Protein AF-A0A2N6T2Q6-F1 (afdb_monomer)

Structure (mmCIF, N/CA/C/O backbone):
data_AF-A0A2N6T2Q6-F1
#
_entry.id   AF-A0A2N6T2Q6-F1
#
loop_
_atom_site.group_PDB
_atom_site.id
_atom_site.type_symbol
_atom_site.label_atom_id
_atom_site.label_alt_id
_atom_site.label_comp_id
_atom_site.label_asym_id
_atom_site.label_entity_id
_atom_site.label_seq_id
_atom_site.pdbx_PDB_ins_code
_atom_site.Cartn_x
_atom_site.Cartn_y
_atom_site.Cartn_z
_atom_site.occupancy
_atom_site.B_iso_or_equiv
_atom_site.auth_seq_id
_atom_site.auth_comp_id
_atom_site.auth_asym_id
_atom_site.auth_atom_id
_atom_site.pdbx_PDB_model_num
ATOM 1 N N . MET A 1 1 ? -9.867 -0.674 5.804 1.00 88.31 1 MET A N 1
ATOM 2 C CA . MET A 1 1 ? -8.655 -0.538 6.648 1.00 88.31 1 MET A CA 1
ATOM 3 C C . MET A 1 1 ? -8.844 0.615 7.630 1.00 88.31 1 MET A C 1
ATOM 5 O O . MET A 1 1 ? -9.477 1.586 7.232 1.00 88.31 1 MET A O 1
ATOM 9 N N . PRO A 1 2 ? -8.327 0.557 8.873 1.00 89.38 2 PRO A N 1
ATOM 10 C CA . PRO A 1 2 ? -8.301 1.707 9.782 1.00 89.38 2 PRO A CA 1
ATOM 11 C C . PRO A 1 2 ? -7.672 2.963 9.157 1.00 89.38 2 PRO A C 1
ATOM 13 O O . PRO A 1 2 ? -6.600 2.895 8.560 1.00 89.38 2 PRO A O 1
ATOM 16 N N . ARG A 1 3 ? -8.307 4.129 9.327 1.00 87.69 3 ARG A N 1
ATOM 17 C CA . ARG A 1 3 ? -7.887 5.391 8.683 1.00 87.69 3 ARG A CA 1
ATOM 18 C C . ARG A 1 3 ? -6.458 5.823 9.027 1.00 87.69 3 ARG A C 1
ATOM 20 O O . ARG A 1 3 ? -5.776 6.374 8.172 1.00 87.69 3 ARG A O 1
ATOM 27 N N . HIS A 1 4 ? -5.999 5.573 10.251 1.00 88.88 4 HIS A N 1
ATOM 28 C CA . HIS A 1 4 ? -4.652 5.958 10.691 1.00 88.88 4 HIS A CA 1
ATOM 29 C C . HIS A 1 4 ? -3.533 5.159 10.000 1.00 88.88 4 HIS A C 1
ATOM 31 O O . HIS A 1 4 ? -2.386 5.585 10.029 1.00 88.88 4 HIS A O 1
ATOM 37 N N . LEU A 1 5 ? -3.853 4.027 9.361 1.00 89.62 5 LEU A N 1
ATOM 38 C CA . LEU A 1 5 ? -2.885 3.213 8.617 1.00 89.62 5 LEU A CA 1
ATOM 39 C C . LEU A 1 5 ? -2.692 3.680 7.176 1.00 89.62 5 LEU A C 1
ATOM 41 O O . LEU A 1 5 ? -1.857 3.115 6.478 1.00 89.62 5 LEU A O 1
ATOM 45 N N . ARG A 1 6 ? -3.441 4.704 6.738 1.00 88.31 6 ARG A N 1
ATOM 46 C CA . ARG A 1 6 ? -3.320 5.296 5.402 1.00 88.31 6 ARG A CA 1
ATOM 47 C C . ARG A 1 6 ? -1.858 5.565 5.058 1.00 88.31 6 ARG A C 1
ATOM 49 O O . ARG A 1 6 ? -1.341 4.953 4.136 1.00 88.31 6 ARG A O 1
ATOM 56 N N . LEU A 1 7 ? -1.208 6.408 5.861 1.00 86.12 7 LEU A N 1
ATOM 57 C CA . LEU A 1 7 ? 0.165 6.846 5.628 1.00 86.12 7 LEU A CA 1
ATOM 58 C C . LEU A 1 7 ? 1.131 5.661 5.558 1.00 86.12 7 LEU A C 1
ATOM 60 O O . LEU A 1 7 ? 2.016 5.636 4.723 1.00 86.12 7 LEU A O 1
ATOM 64 N N . ARG A 1 8 ? 0.902 4.627 6.370 1.00 89.50 8 ARG A N 1
ATOM 65 C CA . ARG A 1 8 ? 1.769 3.449 6.403 1.00 89.50 8 ARG A CA 1
ATOM 66 C C . ARG A 1 8 ? 1.664 2.583 5.149 1.00 89.50 8 ARG A C 1
ATOM 68 O O . ARG A 1 8 ? 2.647 1.982 4.741 1.00 89.50 8 ARG A O 1
ATOM 75 N N . VAL A 1 9 ? 0.485 2.511 4.528 1.00 89.00 9 VAL A N 1
ATOM 76 C CA . VAL A 1 9 ? 0.341 1.872 3.208 1.00 89.00 9 VAL A CA 1
ATOM 77 C C . VAL A 1 9 ? 1.004 2.722 2.127 1.00 89.00 9 VAL A C 1
ATOM 79 O O . VAL A 1 9 ? 1.653 2.169 1.247 1.00 89.00 9 VAL A O 1
ATOM 82 N N . GLU A 1 10 ? 0.871 4.046 2.207 1.00 86.44 10 GLU A N 1
ATOM 83 C CA . GLU A 1 10 ? 1.515 4.977 1.272 1.00 86.44 10 GLU A CA 1
ATOM 84 C C . GLU A 1 10 ? 3.052 4.881 1.358 1.00 86.44 10 GLU A C 1
ATOM 86 O O . GLU A 1 10 ? 3.715 4.765 0.332 1.00 86.44 10 GLU A O 1
ATOM 91 N N . GLU A 1 11 ? 3.614 4.789 2.565 1.00 86.38 11 GLU A N 1
ATOM 92 C CA . GLU A 1 11 ? 5.040 4.517 2.798 1.00 86.38 11 GLU A CA 1
ATOM 93 C C . GLU A 1 11 ? 5.487 3.196 2.156 1.00 86.38 11 GLU A C 1
ATOM 95 O O . GLU A 1 11 ? 6.512 3.163 1.483 1.00 86.38 11 GLU A O 1
ATOM 100 N N . LEU A 1 12 ? 4.715 2.109 2.303 1.00 88.62 12 LEU A N 1
ATOM 101 C CA . LEU A 1 12 ? 5.045 0.832 1.655 1.00 88.62 12 LEU A CA 1
ATOM 102 C C . LEU A 1 12 ? 5.058 0.943 0.127 1.00 88.62 12 LEU A C 1
ATOM 104 O O . LEU A 1 12 ? 5.901 0.325 -0.518 1.00 88.62 12 LEU A O 1
ATOM 108 N N . MET A 1 13 ? 4.140 1.719 -0.453 1.00 85.44 13 MET A N 1
ATOM 109 C CA . MET A 1 13 ? 4.141 1.972 -1.893 1.00 85.44 13 MET A CA 1
ATOM 110 C C . MET A 1 13 ? 5.398 2.743 -2.305 1.00 85.44 13 MET A C 1
ATOM 112 O O . MET A 1 13 ? 6.065 2.320 -3.237 1.00 85.44 13 MET A O 1
ATOM 116 N N . ALA A 1 14 ? 5.759 3.809 -1.587 1.00 82.44 14 ALA A N 1
ATOM 117 C CA . ALA A 1 14 ? 6.947 4.611 -1.886 1.00 82.44 14 ALA A CA 1
ATOM 118 C C . ALA A 1 14 ? 8.269 3.833 -1.726 1.00 82.44 14 ALA A C 1
ATOM 120 O O . ALA A 1 14 ? 9.226 4.094 -2.447 1.00 82.44 14 ALA A O 1
ATOM 121 N N . VAL A 1 15 ? 8.333 2.886 -0.784 1.00 86.88 15 VAL A N 1
ATOM 122 C CA . VAL A 1 15 ? 9.539 2.079 -0.530 1.00 86.88 15 VAL A CA 1
ATOM 123 C C . VAL A 1 15 ? 9.717 0.963 -1.558 1.00 86.88 15 VAL A C 1
ATOM 125 O O . VAL A 1 15 ? 10.847 0.683 -1.951 1.00 86.88 15 VAL A O 1
ATOM 128 N N . HIS A 1 16 ? 8.629 0.302 -1.963 1.00 86.50 16 HIS A N 1
ATOM 129 C CA . HIS A 1 16 ? 8.709 -0.929 -2.760 1.00 86.50 16 HIS A CA 1
ATOM 130 C C . HIS A 1 16 ? 8.307 -0.770 -4.220 1.00 86.50 16 HIS A C 1
ATOM 132 O O . HIS A 1 16 ? 8.525 -1.699 -4.992 1.00 86.50 16 HIS A O 1
ATOM 138 N N . LEU A 1 17 ? 7.689 0.347 -4.599 1.00 82.69 17 LEU A N 1
ATOM 139 C CA . LEU A 1 17 ? 7.257 0.583 -5.966 1.00 82.69 17 LEU A CA 1
ATOM 140 C C . LEU A 1 17 ? 8.007 1.782 -6.524 1.00 82.69 17 LEU A C 1
ATOM 142 O O . LEU A 1 17 ? 7.966 2.881 -5.968 1.00 82.69 17 LEU A O 1
ATOM 146 N N . SER A 1 18 ? 8.659 1.569 -7.657 1.00 75.38 18 SER A N 1
ATOM 147 C CA . SER A 1 18 ? 9.232 2.658 -8.425 1.00 75.38 18 SER A CA 1
ATOM 148 C C . SER A 1 18 ? 8.106 3.586 -8.904 1.00 75.38 18 SER A C 1
ATOM 150 O O . SER A 1 18 ? 7.047 3.099 -9.325 1.00 75.38 18 SER A O 1
ATOM 152 N N . PRO A 1 19 ? 8.312 4.917 -8.893 1.00 65.69 19 PRO A N 1
ATOM 153 C CA . PRO A 1 19 ? 7.396 5.846 -9.537 1.00 65.69 19 PRO A CA 1
ATOM 154 C C . PRO A 1 19 ? 7.141 5.402 -10.984 1.00 65.69 19 PRO A C 1
ATOM 156 O O . PRO A 1 19 ? 8.046 4.852 -11.625 1.00 65.69 19 PRO A O 1
ATOM 159 N N . PRO A 1 20 ? 5.935 5.632 -11.532 1.00 58.56 20 PRO A N 1
ATOM 160 C CA . PRO A 1 20 ? 5.679 5.312 -12.923 1.00 58.56 20 PRO A CA 1
ATOM 161 C C . PRO A 1 20 ? 6.689 6.113 -13.740 1.00 58.56 20 PRO A C 1
ATOM 163 O O . PRO A 1 20 ? 6.773 7.331 -13.582 1.00 58.56 20 PRO A O 1
ATOM 166 N N . ALA A 1 21 ? 7.474 5.435 -14.579 1.00 53.59 21 ALA A N 1
ATOM 167 C CA . ALA A 1 21 ? 8.382 6.125 -15.478 1.00 53.59 21 ALA A CA 1
ATOM 168 C C . ALA A 1 21 ? 7.570 7.183 -16.236 1.00 53.59 21 ALA A C 1
ATOM 170 O O . ALA A 1 21 ? 6.604 6.851 -16.933 1.00 53.59 21 ALA A O 1
ATOM 171 N N . ALA A 1 22 ? 7.921 8.456 -16.054 1.00 47.50 22 ALA A N 1
ATOM 172 C CA . ALA A 1 22 ? 7.400 9.505 -16.909 1.00 47.50 22 ALA A CA 1
ATOM 173 C C . ALA A 1 22 ? 7.696 9.135 -18.3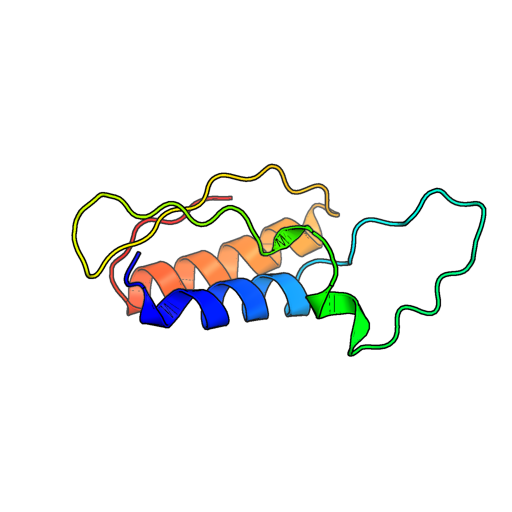73 1.00 47.50 22 ALA A C 1
ATOM 175 O O . ALA A 1 22 ? 8.663 8.406 -18.634 1.00 47.50 22 ALA A O 1
ATOM 176 N N . PRO A 1 23 ? 6.858 9.569 -19.334 1.00 44.00 23 PRO A N 1
ATOM 177 C CA . PRO A 1 23 ? 7.138 9.349 -20.746 1.00 44.00 23 PRO A CA 1
ATOM 178 C C . PRO A 1 23 ? 8.591 9.735 -21.052 1.00 44.00 23 PRO A C 1
ATOM 180 O O . PRO A 1 23 ? 9.087 10.760 -20.597 1.00 44.00 23 PRO A O 1
ATOM 183 N N . VAL A 1 24 ? 9.259 8.837 -21.770 1.00 46.50 24 VAL A N 1
ATOM 184 C CA . VAL A 1 24 ? 10.711 8.589 -21.823 1.00 46.50 24 VAL A CA 1
ATOM 185 C C . VAL A 1 24 ? 11.573 9.724 -22.411 1.00 46.50 24 VAL A C 1
ATOM 187 O O . VAL A 1 24 ? 12.735 9.493 -22.732 1.00 46.50 24 VAL A O 1
ATOM 190 N N . ASP A 1 25 ? 11.041 10.937 -22.550 1.00 44.62 25 ASP A N 1
ATOM 191 C CA . ASP A 1 25 ? 11.718 12.066 -23.201 1.00 44.62 25 ASP A CA 1
ATOM 192 C C . ASP A 1 25 ? 12.320 13.094 -22.228 1.00 44.62 25 ASP A C 1
ATOM 194 O O . ASP A 1 25 ? 13.045 13.987 -22.667 1.00 44.62 25 ASP A O 1
ATOM 198 N N . GLU A 1 26 ? 12.114 12.959 -20.914 1.00 40.09 26 GLU A N 1
ATOM 199 C CA . GLU A 1 26 ? 12.772 13.814 -19.919 1.00 40.09 26 GLU A CA 1
ATOM 200 C C . GLU A 1 26 ? 13.379 12.970 -18.787 1.00 40.09 26 GLU A C 1
ATOM 202 O O . GLU A 1 26 ? 12.668 12.185 -18.154 1.00 40.09 26 GLU A O 1
ATOM 207 N N . PRO A 1 27 ? 14.691 13.096 -18.502 1.00 40.75 27 PRO A N 1
ATOM 208 C CA . PRO A 1 27 ? 15.296 12.465 -17.342 1.00 40.75 27 PRO A CA 1
ATOM 209 C C . PRO A 1 27 ? 14.788 13.190 -16.095 1.00 40.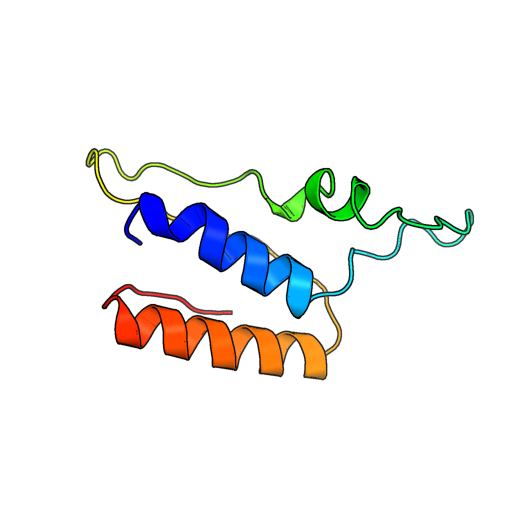75 27 PRO A C 1
ATOM 211 O O . PRO A 1 27 ? 15.395 14.154 -15.630 1.00 40.75 27 PRO A O 1
ATOM 214 N N . LEU A 1 28 ? 13.653 12.743 -15.561 1.00 47.50 28 LEU A N 1
ATOM 215 C CA . LEU A 1 28 ? 13.200 13.187 -14.254 1.00 47.50 28 LEU A CA 1
ATOM 216 C C . LEU A 1 28 ? 14.137 12.585 -13.209 1.00 47.50 28 LEU A C 1
ATOM 218 O O . LEU A 1 28 ? 14.007 11.432 -12.798 1.00 47.50 28 LEU A O 1
ATOM 222 N N . LEU A 1 29 ? 15.104 13.397 -12.790 1.00 43.66 29 LEU A N 1
ATOM 223 C CA . LEU A 1 29 ? 15.664 13.332 -11.450 1.00 43.66 29 LEU A CA 1
ATOM 224 C C . LEU A 1 29 ? 14.503 13.619 -10.490 1.00 43.66 29 LEU A C 1
ATOM 226 O O . LEU A 1 29 ? 14.305 14.765 -10.107 1.00 43.66 29 LEU A O 1
ATOM 230 N N . LEU A 1 30 ? 13.676 12.609 -10.204 1.00 48.22 30 LEU A N 1
ATOM 231 C CA . LEU A 1 30 ? 12.639 12.721 -9.184 1.00 48.22 30 LEU A CA 1
ATOM 232 C C . LEU A 1 30 ? 13.362 12.966 -7.863 1.00 48.22 30 LEU A C 1
ATOM 234 O O . LEU A 1 30 ? 14.095 12.094 -7.384 1.00 48.22 30 LEU A O 1
ATOM 238 N N . ASP A 1 31 ? 13.208 14.172 -7.324 1.00 50.69 31 ASP A N 1
ATOM 239 C CA . ASP A 1 31 ? 13.664 14.473 -5.979 1.00 50.69 31 ASP A CA 1
ATOM 240 C C . ASP A 1 31 ? 12.921 13.505 -5.033 1.00 50.69 31 ASP A C 1
ATOM 242 O O . ASP A 1 31 ? 11.734 13.237 -5.248 1.00 50.69 31 ASP A O 1
ATOM 246 N N . PRO A 1 32 ? 13.551 12.905 -4.009 1.00 53.12 32 PRO A N 1
ATOM 247 C CA . PRO A 1 32 ? 12.837 12.100 -3.016 1.00 53.12 32 PRO A CA 1
ATOM 248 C C . PRO A 1 32 ? 11.608 12.799 -2.398 1.00 53.12 32 PRO A C 1
ATOM 250 O O . PRO A 1 32 ? 10.713 12.116 -1.897 1.00 53.12 32 PRO A O 1
ATOM 253 N N . GLU A 1 33 ? 11.534 14.133 -2.454 1.00 52.16 33 GLU A N 1
ATOM 254 C CA . GLU A 1 33 ? 10.342 14.906 -2.086 1.00 52.16 33 GLU A CA 1
ATOM 255 C C . GLU A 1 33 ? 9.193 14.791 -3.119 1.00 52.16 33 GLU A C 1
ATOM 257 O O . GLU A 1 33 ? 8.030 14.715 -2.718 1.00 52.16 33 GLU A O 1
ATOM 262 N N . ASP A 1 34 ? 9.491 14.646 -4.417 1.00 52.12 34 ASP A N 1
ATOM 263 C CA . ASP A 1 34 ? 8.517 14.547 -5.524 1.00 52.12 34 ASP A CA 1
ATOM 264 C C . ASP A 1 34 ? 7.791 13.191 -5.586 1.00 52.12 34 ASP A C 1
ATOM 266 O O . ASP A 1 34 ? 6.738 13.052 -6.220 1.00 52.12 34 ASP A O 1
ATOM 270 N N . VAL A 1 35 ? 8.320 12.161 -4.911 1.00 52.84 35 VAL A N 1
ATOM 271 C CA . VAL A 1 35 ? 7.654 10.850 -4.815 1.00 52.84 35 VAL A CA 1
ATOM 272 C C . VAL A 1 35 ? 6.255 11.019 -4.223 1.00 52.84 35 VAL A C 1
ATOM 274 O O . VAL A 1 35 ? 5.319 10.394 -4.711 1.00 52.84 35 VAL A O 1
ATOM 277 N N . TRP A 1 36 ? 6.073 11.925 -3.259 1.00 52.84 36 TRP A N 1
ATOM 278 C CA . TRP A 1 36 ? 4.784 12.179 -2.608 1.00 52.84 36 TRP A CA 1
ATOM 279 C C . TRP A 1 36 ? 3.763 12.911 -3.494 1.00 52.84 36 TRP A C 1
ATOM 281 O O . TRP A 1 36 ? 2.559 12.768 -3.266 1.00 52.84 36 TRP A O 1
ATOM 291 N N . ASP A 1 37 ? 4.221 13.627 -4.526 1.00 49.75 37 ASP A N 1
ATOM 292 C CA . ASP A 1 37 ? 3.373 14.305 -5.521 1.00 49.75 37 ASP A CA 1
ATOM 293 C C . ASP A 1 37 ? 2.936 13.373 -6.662 1.00 49.75 37 ASP A C 1
ATOM 295 O O . ASP A 1 37 ? 2.050 13.694 -7.465 1.00 49.75 37 ASP A O 1
ATOM 299 N N . THR A 1 38 ? 3.502 12.166 -6.715 1.00 52.53 38 THR A N 1
ATOM 300 C CA . THR A 1 38 ? 3.089 11.144 -7.670 1.00 52.53 38 THR A CA 1
ATOM 301 C C . THR A 1 38 ? 1.650 10.716 -7.355 1.00 52.53 38 THR A C 1
ATOM 303 O O . THR A 1 38 ? 1.327 10.264 -6.263 1.00 52.53 38 THR A O 1
ATOM 306 N N . ILE A 1 39 ? 0.757 10.832 -8.342 1.00 52.69 39 ILE A N 1
ATOM 307 C CA . ILE A 1 39 ? -0.722 10.725 -8.264 1.00 52.69 39 ILE A CA 1
ATOM 308 C C . ILE A 1 39 ? -1.269 9.443 -7.577 1.00 52.69 39 ILE A C 1
ATOM 310 O O . ILE A 1 39 ? -2.463 9.354 -7.270 1.00 52.69 39 ILE A O 1
ATOM 314 N N . TRP A 1 40 ? -0.411 8.467 -7.275 1.00 54.94 40 TRP A N 1
ATOM 315 C CA . TRP A 1 40 ? -0.708 7.157 -6.687 1.00 54.94 40 TRP A CA 1
ATOM 316 C C . TRP A 1 40 ? -1.454 7.252 -5.344 1.00 54.94 40 TRP A C 1
ATOM 318 O O . TRP A 1 40 ? -2.224 6.357 -4.996 1.00 54.94 40 TRP A O 1
ATOM 328 N N . PHE A 1 41 ? -1.301 8.363 -4.616 1.00 57.75 41 PHE A N 1
ATOM 329 C CA . PHE A 1 41 ? -1.693 8.493 -3.207 1.00 57.75 41 PHE A CA 1
ATOM 330 C C . PHE A 1 41 ? -3.121 9.013 -2.930 1.00 57.75 41 PHE A C 1
ATOM 332 O O . PHE A 1 41 ? -3.488 9.253 -1.778 1.00 57.75 41 PHE A O 1
ATOM 339 N N . THR A 1 42 ? -3.976 9.217 -3.942 1.00 57.31 42 THR A N 1
ATOM 340 C CA . THR A 1 42 ? -5.123 10.146 -3.779 1.00 57.31 42 THR A CA 1
ATOM 341 C C . THR A 1 42 ? -6.534 9.548 -3.791 1.00 57.31 42 THR A C 1
ATOM 343 O O . THR A 1 42 ? -7.490 10.273 -3.511 1.00 57.31 42 THR A O 1
ATOM 346 N N . ARG A 1 43 ? -6.735 8.243 -4.031 1.00 70.50 43 ARG A N 1
ATOM 347 C CA . ARG A 1 43 ? -8.098 7.674 -4.195 1.00 70.50 43 ARG A CA 1
ATOM 348 C C . ARG A 1 43 ? -8.644 6.887 -3.006 1.00 70.50 43 ARG A C 1
ATOM 350 O O . ARG A 1 43 ? -9.435 5.955 -3.166 1.00 70.50 43 ARG A O 1
ATOM 357 N N . TRP A 1 44 ? -8.298 7.310 -1.796 1.00 81.94 44 TRP A N 1
ATOM 358 C CA . TRP A 1 44 ? -8.924 6.789 -0.585 1.00 81.94 44 TRP A CA 1
ATOM 359 C C . TRP A 1 44 ? -10.401 7.185 -0.519 1.00 81.94 44 TRP A C 1
ATOM 361 O O . TRP A 1 44 ? -10.756 8.364 -0.516 1.00 81.94 44 TRP A O 1
ATOM 371 N N . ARG A 1 45 ? -11.275 6.187 -0.427 1.00 82.50 45 ARG A N 1
ATOM 372 C CA . ARG A 1 45 ? -12.707 6.354 -0.190 1.00 82.50 45 ARG A CA 1
ATOM 373 C C . ARG A 1 45 ? -13.019 6.052 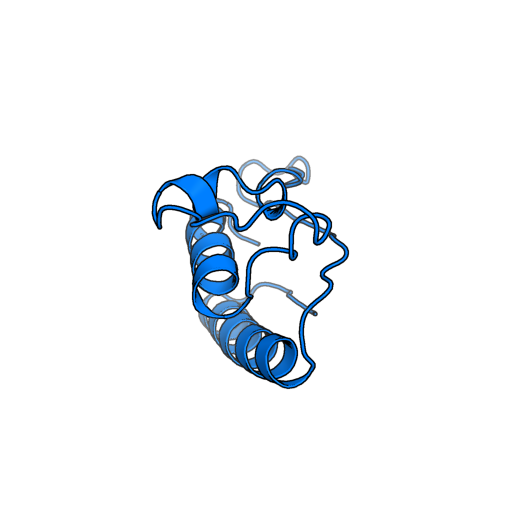1.266 1.00 82.50 45 ARG A C 1
ATOM 375 O O . ARG A 1 45 ? -12.543 5.064 1.821 1.00 82.50 45 ARG A O 1
ATOM 382 N N . ASN A 1 46 ? -13.829 6.910 1.869 1.00 79.81 46 ASN A N 1
ATOM 383 C CA . ASN A 1 46 ? -14.432 6.651 3.167 1.00 79.81 46 ASN A CA 1
ATOM 384 C C . ASN A 1 46 ? -15.666 5.759 2.951 1.00 79.81 46 ASN A C 1
ATOM 386 O O . ASN A 1 46 ? -16.456 6.028 2.046 1.00 79.81 46 ASN A O 1
ATOM 390 N N . ASP A 1 47 ? -15.814 4.697 3.739 1.00 70.25 47 ASP A N 1
ATOM 391 C CA . ASP A 1 47 ? -16.948 3.767 3.635 1.00 70.25 47 ASP A CA 1
ATOM 392 C C . ASP A 1 47 ? -18.200 4.235 4.399 1.00 70.25 47 ASP A C 1
ATOM 394 O O . ASP A 1 47 ? -19.185 3.506 4.495 1.00 70.25 47 ASP A O 1
ATOM 398 N N . GLY A 1 48 ? -18.190 5.469 4.910 1.00 64.94 48 GLY A N 1
ATOM 399 C CA . GLY A 1 48 ? -19.308 6.066 5.638 1.00 64.94 48 GLY A CA 1
ATOM 400 C C . GLY A 1 48 ? -19.269 5.782 7.139 1.00 64.94 48 GLY A C 1
ATOM 401 O O . GLY A 1 48 ? -19.981 6.443 7.894 1.00 64.94 48 GLY A O 1
ATOM 402 N N . SER A 1 49 ? -18.397 4.880 7.597 1.00 64.94 49 SER A N 1
ATOM 403 C CA . SER A 1 49 ? -18.031 4.776 9.005 1.00 64.94 49 SER A CA 1
ATOM 404 C C . SER A 1 49 ? -16.807 5.660 9.280 1.00 64.94 49 SER A C 1
ATOM 406 O O . SER A 1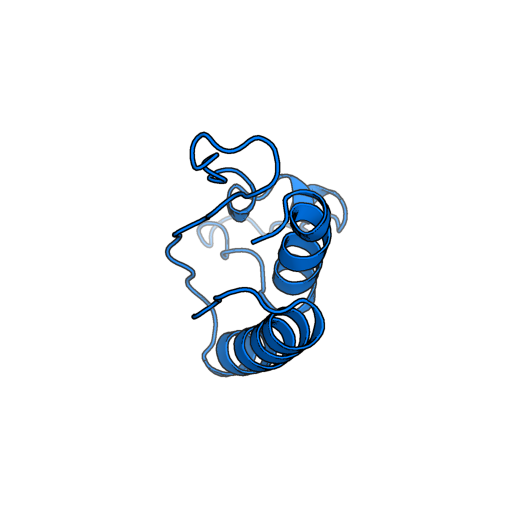 49 ? -15.868 5.739 8.494 1.00 64.94 49 SER A O 1
ATOM 408 N N . SER A 1 50 ? -16.789 6.384 10.397 1.00 67.62 50 SER A N 1
ATOM 409 C CA . SER A 1 50 ? -15.780 7.429 10.646 1.00 67.62 50 SER A CA 1
ATOM 410 C C . SER A 1 50 ? -14.341 6.916 10.832 1.00 67.62 50 SER A C 1
ATOM 412 O O . SER A 1 50 ? -13.420 7.726 10.967 1.00 67.62 50 SER A O 1
ATOM 414 N N . GLN A 1 51 ? -14.122 5.597 10.835 1.00 82.06 51 GLN A N 1
ATOM 415 C CA . G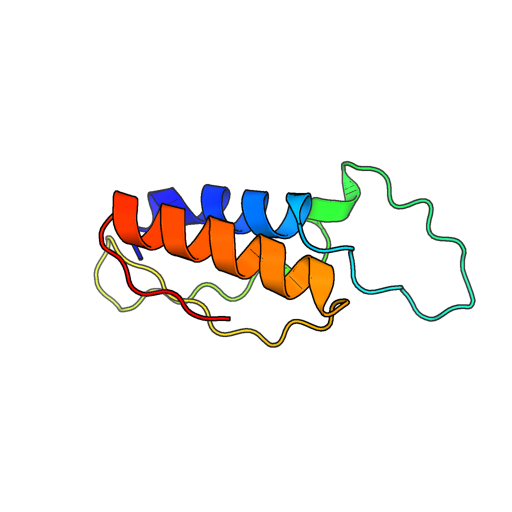LN A 1 51 ? -12.857 4.982 11.239 1.00 82.06 51 GLN A CA 1
ATOM 416 C C . GLN A 1 51 ? -12.179 4.140 10.158 1.00 82.06 51 GLN A C 1
ATOM 418 O O . 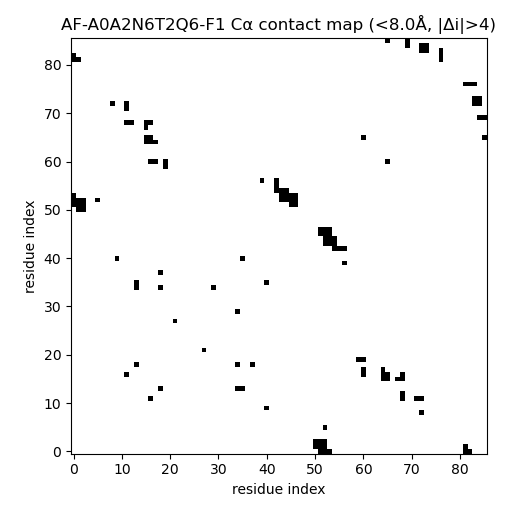GLN A 1 51 ? -10.995 3.822 10.319 1.00 82.06 51 GLN A O 1
ATOM 423 N N . THR A 1 52 ? -12.858 3.810 9.057 1.00 85.31 52 THR A N 1
ATOM 424 C CA . THR A 1 52 ? -12.282 2.983 7.994 1.00 85.31 52 THR A CA 1
ATOM 425 C C . THR A 1 52 ? -12.275 3.669 6.635 1.00 85.31 52 THR A C 1
ATOM 427 O O . THR A 1 52 ? -13.092 4.520 6.298 1.00 85.31 52 THR A O 1
ATOM 430 N N . ILE A 1 53 ? -11.252 3.323 5.861 1.00 88.75 53 ILE A N 1
ATOM 431 C CA . ILE A 1 53 ? -11.039 3.774 4.491 1.00 88.75 53 ILE A CA 1
ATOM 432 C C . ILE A 1 53 ? -10.709 2.570 3.608 1.00 88.75 53 ILE A C 1
ATOM 434 O O . ILE A 1 53 ? -10.202 1.544 4.085 1.00 88.75 53 ILE A O 1
ATOM 438 N N . GLY A 1 54 ? -10.974 2.708 2.316 1.00 86.62 54 GLY A N 1
ATOM 439 C CA . GLY A 1 54 ? -10.593 1.752 1.285 1.00 86.62 54 GLY A CA 1
ATOM 440 C C . GLY A 1 54 ? -9.972 2.454 0.085 1.00 86.62 54 GLY A C 1
ATO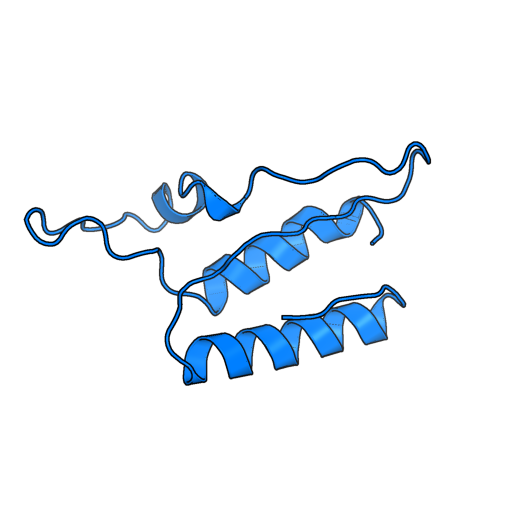M 441 O O . GLY A 1 54 ? -10.211 3.635 -0.148 1.00 86.62 54 GLY A O 1
ATOM 442 N N . CYS A 1 55 ? -9.183 1.718 -0.683 1.00 84.62 55 CYS A N 1
ATOM 443 C CA . CYS A 1 55 ? -8.641 2.160 -1.959 1.00 84.62 55 CYS A CA 1
ATOM 444 C C . CYS A 1 55 ? -8.694 0.980 -2.934 1.00 84.62 55 CYS A C 1
ATOM 446 O O . CYS A 1 55 ? -8.587 -0.177 -2.522 1.00 84.62 55 CYS A O 1
ATOM 448 N N . ARG A 1 56 ? -8.896 1.276 -4.216 1.00 84.00 56 ARG A N 1
ATOM 449 C CA . ARG A 1 56 ? -8.723 0.326 -5.313 1.00 84.00 56 ARG A CA 1
ATOM 450 C C . ARG A 1 56 ? -8.092 1.088 -6.465 1.00 84.00 56 ARG A C 1
ATOM 452 O O . ARG A 1 56 ? -8.747 1.957 -7.035 1.00 84.00 56 ARG A O 1
ATOM 459 N N . GLU A 1 57 ? -6.855 0.743 -6.783 1.00 79.19 57 GLU A N 1
ATOM 460 C CA . GLU A 1 57 ? -6.045 1.414 -7.798 1.00 79.19 57 GLU A CA 1
ATOM 461 C C . GLU A 1 57 ? -5.359 0.375 -8.690 1.00 79.19 57 GLU A C 1
ATOM 463 O O . GLU A 1 57 ? -5.204 -0.781 -8.290 1.00 79.19 57 GLU A O 1
ATOM 468 N N . VAL A 1 58 ? -4.994 0.774 -9.908 1.00 81.25 58 VAL A N 1
ATOM 469 C CA . VAL A 1 58 ? -4.186 -0.052 -10.812 1.00 81.25 58 VAL A CA 1
ATOM 470 C C . VAL A 1 58 ? -2.737 0.405 -10.714 1.00 81.25 58 VAL A C 1
ATOM 472 O O . VAL A 1 58 ? -2.424 1.550 -11.024 1.00 81.25 58 VAL A O 1
ATOM 475 N N . ILE A 1 59 ? -1.856 -0.504 -10.304 1.00 77.88 59 ILE A N 1
ATOM 476 C CA . ILE A 1 59 ? -0.418 -0.260 -10.170 1.00 77.88 59 ILE A CA 1
ATOM 477 C C . ILE A 1 59 ? 0.300 -0.983 -11.311 1.00 77.88 59 ILE A C 1
ATOM 479 O O . ILE A 1 59 ? 0.048 -2.165 -11.552 1.00 77.88 59 ILE A O 1
ATOM 483 N N . VAL A 1 60 ? 1.201 -0.284 -12.002 1.00 80.19 60 VAL A N 1
ATOM 484 C CA . VAL A 1 60 ? 2.093 -0.868 -13.011 1.00 80.19 60 VAL A CA 1
ATOM 485 C C . VAL A 1 60 ? 3.515 -0.781 -12.476 1.00 80.19 60 VAL A C 1
ATOM 487 O O . VAL A 1 60 ? 4.063 0.309 -12.369 1.00 80.19 60 VAL A O 1
ATOM 490 N N . ALA A 1 61 ? 4.091 -1.930 -12.134 1.00 83.06 61 ALA A N 1
ATOM 491 C CA . ALA A 1 61 ? 5.449 -2.046 -11.616 1.00 83.06 61 ALA A CA 1
ATOM 492 C C . ALA A 1 61 ? 6.061 -3.400 -12.031 1.00 83.06 61 ALA A C 1
ATOM 494 O O . ALA A 1 61 ? 5.322 -4.327 -12.394 1.00 83.06 61 ALA A O 1
ATOM 495 N N . PRO A 1 62 ? 7.398 -3.542 -12.003 1.00 87.81 62 PRO A N 1
ATOM 496 C CA . PRO A 1 62 ? 8.067 -4.824 -12.173 1.00 87.81 62 PRO A CA 1
ATOM 497 C C . PRO A 1 62 ? 7.513 -5.913 -11.244 1.00 87.81 62 PRO A C 1
ATOM 499 O O . PRO A 1 62 ? 7.150 -5.667 -10.097 1.00 87.81 62 PRO A O 1
ATOM 502 N N . ALA A 1 63 ? 7.503 -7.161 -11.721 1.00 88.75 63 ALA A N 1
ATOM 503 C CA . ALA A 1 63 ? 6.938 -8.281 -10.963 1.00 88.75 63 ALA A CA 1
ATOM 504 C C . ALA A 1 63 ? 7.614 -8.511 -9.596 1.00 88.75 63 ALA A C 1
ATOM 506 O O . ALA A 1 63 ? 6.959 -8.986 -8.672 1.00 88.75 63 ALA A O 1
ATOM 507 N N . HIS A 1 64 ? 8.905 -8.182 -9.467 1.00 88.38 64 HIS A N 1
ATOM 508 C CA . HIS A 1 64 ? 9.637 -8.305 -8.204 1.00 88.38 64 HIS A CA 1
ATOM 509 C C . HIS A 1 64 ? 9.214 -7.231 -7.189 1.00 88.38 64 HIS A C 1
ATOM 511 O O . HIS A 1 64 ? 8.919 -7.576 -6.051 1.00 88.38 64 HIS A O 1
ATOM 517 N N . GLU A 1 65 ? 9.064 -5.975 -7.619 1.00 89.50 65 GLU A N 1
ATOM 518 C CA . GLU A 1 65 ? 8.538 -4.876 -6.795 1.00 89.50 65 GLU A CA 1
ATOM 519 C C . GLU A 1 65 ? 7.116 -5.174 -6.296 1.00 89.50 65 GLU A C 1
ATOM 521 O O . GLU A 1 65 ? 6.821 -5.068 -5.106 1.00 89.50 65 GLU A O 1
ATOM 526 N N . LEU A 1 66 ? 6.237 -5.654 -7.187 1.00 90.19 66 LEU A N 1
ATOM 527 C CA . LEU A 1 66 ? 4.880 -6.061 -6.808 1.00 90.19 66 LEU A CA 1
ATOM 528 C C . LEU A 1 66 ? 4.877 -7.209 -5.791 1.00 90.19 66 LEU A C 1
ATOM 530 O O . LEU A 1 66 ? 4.017 -7.241 -4.909 1.00 90.19 66 LEU A O 1
ATOM 53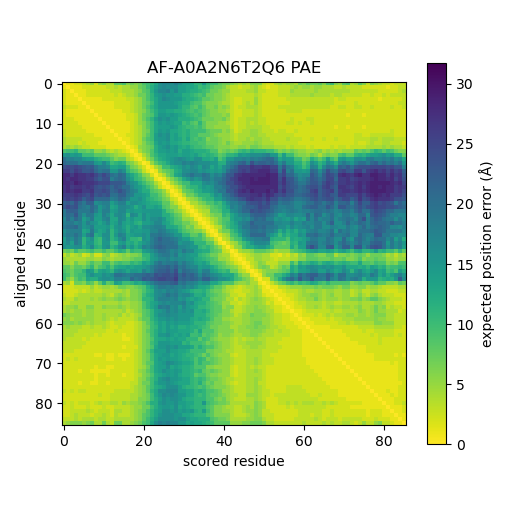4 N N . ALA A 1 67 ? 5.811 -8.157 -5.904 1.00 92.06 67 ALA A N 1
ATOM 535 C CA . ALA A 1 67 ? 5.925 -9.268 -4.965 1.00 92.06 67 ALA A CA 1
ATOM 536 C C . ALA A 1 67 ? 6.366 -8.796 -3.570 1.00 92.06 67 ALA A C 1
ATOM 538 O O . ALA A 1 67 ? 5.768 -9.220 -2.578 1.00 92.06 67 ALA A O 1
ATOM 539 N N . GLU A 1 68 ? 7.352 -7.897 -3.491 1.00 93.12 68 GLU A N 1
ATOM 540 C CA . GLU A 1 68 ? 7.808 -7.299 -2.229 1.00 93.12 68 GLU A CA 1
ATOM 541 C C . GLU A 1 68 ? 6.711 -6.454 -1.580 1.00 93.12 68 GLU A C 1
ATOM 543 O O . GLU A 1 68 ? 6.347 -6.687 -0.424 1.00 93.12 68 GLU A O 1
ATOM 548 N N . PHE A 1 69 ? 6.102 -5.545 -2.346 1.00 91.38 69 PHE A N 1
ATOM 549 C CA . PHE A 1 69 ? 4.994 -4.723 -1.869 1.00 91.38 69 PHE A CA 1
ATOM 550 C C . PHE A 1 69 ? 3.841 -5.585 -1.343 1.00 91.38 69 PHE A C 1
ATOM 552 O O . PHE A 1 69 ? 3.326 -5.348 -0.248 1.00 91.38 69 PHE A O 1
ATOM 559 N N . ARG A 1 70 ? 3.463 -6.640 -2.077 1.00 93.94 70 ARG A N 1
ATOM 560 C CA . ARG A 1 70 ? 2.418 -7.579 -1.653 1.00 93.94 70 ARG A CA 1
ATOM 561 C C . ARG A 1 70 ? 2.767 -8.282 -0.341 1.00 93.94 70 ARG A C 1
ATOM 563 O O . ARG A 1 70 ? 1.873 -8.456 0.487 1.00 93.94 70 ARG A O 1
ATOM 570 N N . ALA A 1 71 ? 4.017 -8.703 -0.152 1.00 95.81 71 ALA A N 1
ATOM 571 C CA . ALA A 1 71 ? 4.448 -9.382 1.068 1.00 95.81 71 ALA A CA 1
ATOM 572 C C . ALA A 1 71 ? 4.334 -8.458 2.292 1.00 95.81 71 ALA A C 1
ATOM 574 O O . ALA A 1 71 ? 3.682 -8.819 3.275 1.00 95.81 71 ALA A O 1
ATOM 575 N N . HIS A 1 72 ? 4.869 -7.240 2.197 1.00 95.44 72 HIS A N 1
ATOM 576 C CA . HIS A 1 72 ? 4.817 -6.267 3.290 1.00 95.44 72 HIS A CA 1
ATOM 577 C C . HIS A 1 72 ? 3.401 -5.743 3.557 1.00 95.44 72 HIS A C 1
ATOM 579 O O . HIS A 1 72 ? 3.005 -5.565 4.712 1.00 95.44 72 HIS A O 1
ATOM 585 N N . LEU A 1 73 ? 2.585 -5.562 2.513 1.00 93.31 73 LEU A N 1
ATOM 586 C CA . LEU A 1 73 ? 1.183 -5.185 2.677 1.00 93.31 73 LEU A CA 1
ATOM 587 C C . LEU A 1 73 ? 0.377 -6.293 3.370 1.00 93.31 73 LEU A C 1
ATOM 589 O O . LEU A 1 73 ? -0.459 -5.992 4.224 1.00 93.31 73 LEU A O 1
ATOM 593 N N . ALA A 1 74 ? 0.629 -7.565 3.044 1.00 95.50 74 ALA A N 1
ATOM 594 C CA . ALA A 1 74 ? -0.015 -8.699 3.706 1.00 95.50 74 ALA A CA 1
ATOM 595 C C . ALA A 1 74 ? 0.383 -8.805 5.190 1.00 95.50 74 ALA A C 1
ATOM 597 O O . ALA A 1 74 ? -0.475 -9.072 6.034 1.00 95.50 74 ALA A O 1
ATOM 598 N N . GLU A 1 75 ? 1.647 -8.542 5.525 1.00 96.50 75 GLU A N 1
ATOM 599 C CA . GLU A 1 75 ? 2.126 -8.484 6.912 1.00 96.50 75 GLU A CA 1
ATOM 600 C C . GLU A 1 75 ? 1.438 -7.362 7.707 1.00 96.50 75 GLU A C 1
ATOM 602 O O . GLU A 1 75 ? 0.923 -7.589 8.810 1.00 96.50 75 GLU A O 1
ATOM 607 N N . LEU A 1 76 ? 1.355 -6.159 7.127 1.00 94.44 76 LEU A N 1
ATOM 608 C CA . LEU A 1 76 ? 0.653 -5.025 7.728 1.00 94.44 76 LEU A CA 1
ATOM 609 C C . LEU A 1 76 ? -0.838 -5.346 7.933 1.00 94.44 76 LEU A C 1
ATOM 611 O O . LEU A 1 76 ? -1.392 -5.117 9.012 1.00 94.44 76 LEU A O 1
ATOM 615 N N . ALA A 1 77 ? -1.477 -5.924 6.917 1.00 93.56 77 ALA A N 1
ATOM 616 C CA . ALA A 1 77 ? -2.875 -6.336 6.947 1.00 93.56 77 ALA A CA 1
ATOM 617 C C . ALA A 1 77 ? -3.153 -7.385 8.031 1.00 93.56 77 ALA A C 1
ATOM 619 O O . ALA A 1 77 ? -4.129 -7.253 8.773 1.00 93.56 77 ALA A O 1
ATOM 620 N N . GLY A 1 78 ? -2.268 -8.374 8.184 1.00 95.44 78 GLY A N 1
ATOM 621 C CA . GLY A 1 78 ? -2.345 -9.383 9.240 1.00 95.44 78 GLY A CA 1
ATOM 622 C C . GLY A 1 78 ? -2.174 -8.790 10.640 1.00 95.44 78 GLY A C 1
ATOM 623 O O . GLY A 1 78 ? -2.970 -9.084 11.535 1.00 95.44 78 GLY A O 1
ATOM 624 N N . THR A 1 79 ? -1.198 -7.897 10.816 1.00 96.00 79 THR A N 1
ATOM 625 C CA . THR A 1 79 ? -0.900 -7.240 12.102 1.00 96.00 79 THR A CA 1
ATOM 626 C C . THR A 1 79 ? -2.080 -6.408 12.603 1.00 96.00 79 THR A C 1
ATOM 628 O O . THR A 1 79 ? -2.465 -6.496 13.769 1.00 96.00 79 THR A O 1
ATOM 631 N N . PHE A 1 80 ? -2.697 -5.632 11.710 1.00 93.69 80 PHE A N 1
ATOM 632 C CA . PHE A 1 80 ? -3.786 -4.712 12.051 1.00 93.69 80 PHE A CA 1
ATOM 633 C C . PHE A 1 80 ? -5.184 -5.241 11.697 1.00 93.69 80 PHE A C 1
ATOM 635 O O . PHE A 1 80 ? -6.169 -4.511 11.818 1.00 93.69 80 PHE A O 1
ATOM 642 N N . ARG A 1 81 ? -5.279 -6.511 11.284 1.00 93.44 81 ARG A N 1
ATOM 643 C CA . ARG A 1 81 ? -6.523 -7.233 10.972 1.00 93.44 81 ARG A CA 1
ATOM 644 C C . ARG A 1 81 ? -7.439 -6.493 9.991 1.00 93.44 81 ARG A C 1
ATOM 646 O O . ARG A 1 81 ? -8.640 -6.361 10.228 1.00 93.44 81 ARG A O 1
ATOM 653 N N . PHE A 1 82 ? -6.883 -6.020 8.879 1.00 90.88 82 PHE A N 1
ATOM 654 C CA . PHE A 1 82 ? -7.669 -5.488 7.763 1.00 90.88 82 PHE A CA 1
ATOM 655 C C . PHE A 1 82 ? -7.467 -6.312 6.492 1.00 90.88 82 PHE A C 1
ATOM 657 O O . PHE A 1 82 ? -6.560 -7.128 6.400 1.00 90.88 82 PHE A O 1
ATOM 664 N N . HIS A 1 83 ? -8.339 -6.109 5.506 1.00 90.75 83 HIS A N 1
ATOM 665 C CA . HIS A 1 83 ? -8.245 -6.779 4.213 1.00 90.75 83 HIS A CA 1
ATOM 666 C C . HIS A 1 83 ? -7.416 -5.953 3.220 1.00 90.75 83 HIS A C 1
ATOM 668 O O . HIS A 1 83 ? -7.702 -4.767 3.030 1.00 90.75 83 HIS A O 1
ATOM 674 N N . ALA A 1 84 ? -6.450 -6.592 2.558 1.00 91.00 84 ALA A N 1
ATOM 675 C CA . ALA A 1 84 ? -5.636 -6.010 1.495 1.00 91.00 84 ALA A CA 1
ATOM 676 C C . ALA A 1 84 ? -5.257 -7.064 0.446 1.00 91.00 84 ALA A C 1
ATOM 678 O O . ALA A 1 84 ? -5.078 -8.237 0.775 1.00 91.00 84 ALA A O 1
ATOM 679 N N . SER A 1 85 ? -5.121 -6.636 -0.807 1.00 89.38 85 SER A N 1
ATOM 680 C CA . SER A 1 85 ? -4.707 -7.477 -1.934 1.00 89.38 85 SER A CA 1
ATOM 681 C C . SER A 1 85 ? -4.088 -6.613 -3.031 1.00 89.38 85 SER A C 1
ATOM 683 O O . SER A 1 85 ? -4.569 -5.499 -3.250 1.00 89.38 85 SER A O 1
ATOM 685 N N . VAL A 1 86 ? -3.080 -7.155 -3.718 1.00 84.94 86 VAL A N 1
ATOM 686 C CA . VAL A 1 86 ? -2.411 -6.571 -4.893 1.00 84.94 86 VAL A CA 1
ATOM 687 C C . VAL A 1 86 ? -2.649 -7.486 -6.081 1.00 84.94 86 VAL A C 1
ATOM 689 O O . VAL A 1 86 ? -2.400 -8.706 -5.908 1.00 84.94 86 VAL A O 1
#

pLDDT: mean 76.48, std 17.43, range [40.09, 96.5]

Secondary structure (DSSP, 8-state):
-BGGGHHHHHHHHHHHSPPPPPPTTS-----TTGGGGSGGG--PEE-SSTTBEE--------HHHHHHHHHHHHHHHHHHT-----

Mean predicted aligned error: 8.95 Å

Foldseek 3Di:
DFPVCLVVLLVLCLVLFDQDPDPPPDPPPCDSVCSVVRPVRPAWDDPPDPTDIDDDDDDDGDPRSVVSSQVVVVVVCVVVVHDDDD

Solvent-accessible surface area (backbone atoms only — not comparable to full-atom values): 5522 Å² total; per-residue (Å²): 64,58,51,86,50,49,64,60,54,50,50,46,44,66,75,36,41,72,76,72,78,65,75,91,86,60,90,74,80,69,48,86,74,51,60,76,72,43,80,85,80,70,68,70,39,71,78,82,51,100,54,38,32,46,73,86,82,90,84,78,67,59,73,67,35,51,49,52,34,42,52,55,46,47,50,52,21,63,75,72,72,40,84,76,86,126

Radius of gyration: 13.98 Å;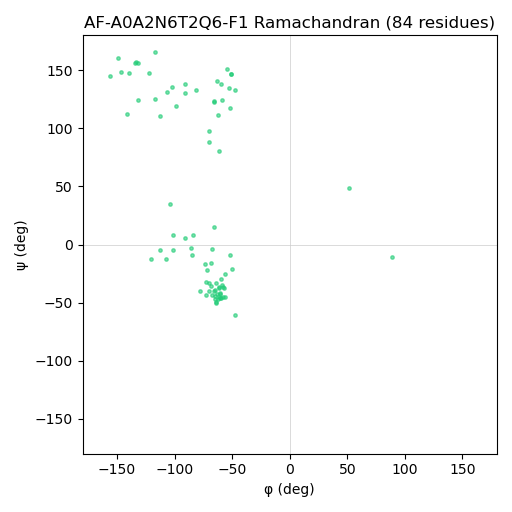 Cα contacts (8 Å, |Δi|>4): 67; chains: 1; bounding box: 35×24×35 Å

Organism: NCBI:txid302449

Sequence (86 aa):
MPRHLRLRVEELMAVHLSPPAAPVDEPLLLDPEDVWDTIWFTRWRNDGSSQTIGCREVIVAPAHELAEFRAHLAELAGTFRFHASV